Protein AF-A0A8S9INV5-F1 (afdb_monomer)

Secondary structure (DSSP, 8-state):
-----SS----SS-TTTTEETTEEEEESSS-----------PPPPHHHHGGG-TTTTSSS------HHHHHHHHHHHHHT---

Radius of gyration: 19.8 Å; Cα contacts (8 Å, |Δi|>4): 57; chains: 1; bounding box: 37×32×60 Å

Structure (mmCIF, N/CA/C/O backbone):
data_AF-A0A8S9INV5-F1
#
_entry.id   AF-A0A8S9INV5-F1
#
loop_
_atom_site.group_PDB
_atom_site.id
_atom_site.type_symbol
_atom_site.label_atom_id
_atom_site.label_alt_id
_atom_site.label_comp_id
_atom_site.label_asym_id
_atom_sit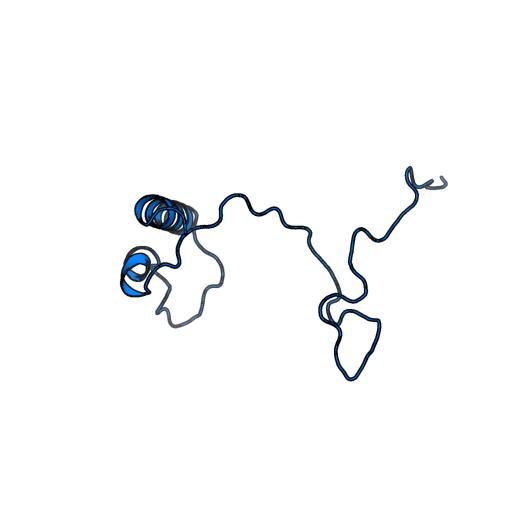e.label_entity_id
_atom_site.label_seq_id
_atom_site.pdbx_PDB_ins_code
_atom_site.Cartn_x
_atom_site.Cartn_y
_atom_site.C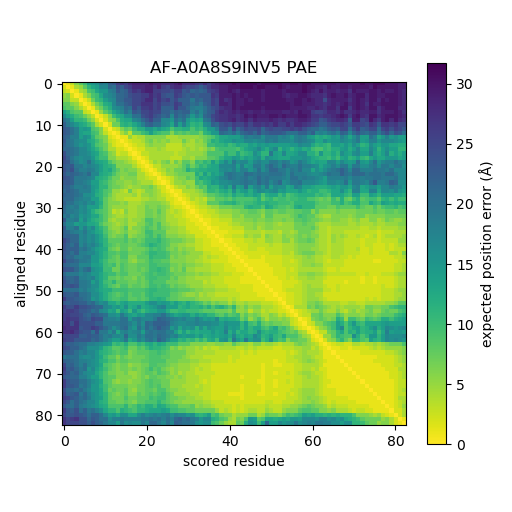artn_z
_atom_site.occupancy
_atom_site.B_iso_or_equiv
_atom_site.auth_seq_id
_atom_site.auth_comp_id
_atom_site.auth_asym_id
_atom_site.auth_atom_id
_atom_site.pdbx_PDB_model_num
ATOM 1 N N . MET A 1 1 ? -5.018 -6.457 -44.697 1.00 36.03 1 MET A N 1
ATOM 2 C CA . MET A 1 1 ? -5.522 -5.721 -43.519 1.00 36.03 1 MET A CA 1
ATOM 3 C C . MET A 1 1 ? -4.327 -5.077 -42.846 1.00 36.03 1 MET A C 1
ATOM 5 O O . MET A 1 1 ? -3.563 -5.762 -42.184 1.00 36.03 1 MET A O 1
ATOM 9 N N . SER A 1 2 ? -4.103 -3.803 -43.140 1.00 43.28 2 SER A N 1
ATOM 10 C CA . SER A 1 2 ? -3.046 -2.963 -42.578 1.00 43.28 2 SER A CA 1
ATOM 11 C C . SER A 1 2 ? -3.596 -2.265 -41.336 1.00 43.28 2 SER A C 1
ATOM 13 O O . SER A 1 2 ? -4.637 -1.620 -41.403 1.00 43.28 2 SER A O 1
ATOM 15 N N . SER A 1 3 ? -2.944 -2.444 -40.192 1.00 35.66 3 SER A N 1
ATOM 16 C CA . SER A 1 3 ? -3.269 -1.734 -38.956 1.00 35.66 3 SER A CA 1
ATOM 17 C C . SER A 1 3 ? -2.627 -0.348 -38.987 1.00 35.66 3 SER A C 1
ATOM 19 O O . SER A 1 3 ? -1.405 -0.241 -38.904 1.00 35.66 3 SER A O 1
ATOM 21 N N . GLU A 1 4 ? -3.440 0.699 -39.108 1.00 42.53 4 GLU A N 1
ATOM 22 C CA . GLU A 1 4 ? -3.018 2.086 -38.897 1.00 42.53 4 GLU A CA 1
ATOM 23 C C . GLU A 1 4 ? -3.233 2.475 -37.428 1.00 42.53 4 GLU A C 1
ATOM 25 O O . GLU A 1 4 ? -4.281 2.201 -36.841 1.00 42.53 4 GLU A O 1
ATOM 30 N N . ALA A 1 5 ? -2.221 3.091 -36.815 1.00 43.16 5 ALA A N 1
ATOM 31 C CA . ALA A 1 5 ? -2.293 3.603 -35.453 1.00 43.16 5 ALA A CA 1
ATOM 32 C C . ALA A 1 5 ? -2.976 4.984 -35.439 1.00 43.16 5 ALA A C 1
ATOM 34 O O . ALA A 1 5 ? -2.491 5.927 -36.056 1.00 43.16 5 ALA A O 1
ATOM 35 N N . THR A 1 6 ? -4.077 5.115 -34.693 1.00 45.75 6 THR A N 1
ATOM 36 C CA . THR A 1 6 ? -4.923 6.328 -34.592 1.00 45.75 6 THR A CA 1
ATOM 37 C C . THR A 1 6 ? -4.279 7.506 -33.837 1.00 45.75 6 THR A C 1
ATOM 39 O O . THR A 1 6 ? -4.897 8.555 -33.677 1.00 45.75 6 THR A O 1
ATOM 42 N N . THR A 1 7 ? -3.039 7.394 -33.357 1.00 48.75 7 THR A N 1
ATOM 43 C CA . THR A 1 7 ? -2.357 8.514 -32.693 1.00 48.75 7 THR A CA 1
ATOM 44 C C . THR A 1 7 ? -0.842 8.396 -32.811 1.00 48.75 7 THR A C 1
ATOM 46 O O . THR A 1 7 ? -0.305 7.288 -32.842 1.00 48.75 7 THR A O 1
ATOM 49 N N . PHE A 1 8 ? -0.151 9.538 -32.881 1.00 51.03 8 PHE A N 1
ATOM 50 C CA . PHE A 1 8 ? 1.307 9.602 -32.819 1.00 51.03 8 PHE A CA 1
ATOM 51 C C . PHE A 1 8 ? 1.736 9.006 -31.474 1.00 51.03 8 PHE A C 1
ATOM 53 O O . PHE A 1 8 ? 1.499 9.594 -30.418 1.00 51.03 8 PHE A O 1
ATOM 60 N N . GLY A 1 9 ? 2.279 7.789 -31.514 1.00 46.66 9 GLY A N 1
ATOM 61 C CA . GLY A 1 9 ? 2.694 7.017 -30.349 1.00 46.66 9 GLY A CA 1
ATOM 62 C C . GLY A 1 9 ? 3.887 7.654 -29.651 1.00 46.66 9 GLY A C 1
ATOM 63 O O . GLY A 1 9 ? 5.005 7.168 -29.760 1.00 46.66 9 GLY A O 1
ATOM 64 N N . GLY A 1 10 ? 3.654 8.742 -28.922 1.00 50.69 10 GLY A N 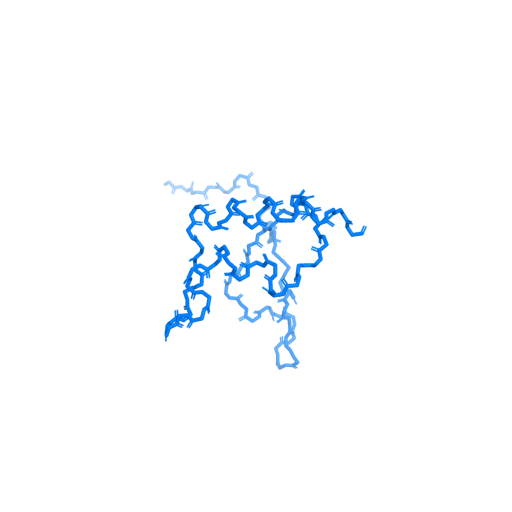1
ATOM 65 C CA . GLY A 1 10 ? 4.564 9.162 -27.873 1.00 50.69 10 GLY A CA 1
ATOM 66 C C . GLY A 1 10 ? 4.550 8.111 -26.768 1.00 50.69 10 GLY A C 1
ATOM 67 O O . GLY A 1 10 ? 3.481 7.699 -26.300 1.00 50.69 10 GLY A O 1
ATOM 68 N N . THR A 1 11 ? 5.729 7.675 -26.337 1.00 54.31 11 THR A N 1
ATOM 69 C CA . THR A 1 11 ? 5.913 6.909 -25.106 1.00 54.31 11 THR A CA 1
ATOM 70 C C . THR A 1 11 ? 5.342 7.751 -23.961 1.00 54.31 11 THR A C 1
ATOM 72 O O . THR A 1 11 ? 5.949 8.717 -23.519 1.00 54.31 11 THR A O 1
ATOM 75 N N . ASN A 1 12 ? 4.135 7.426 -23.482 1.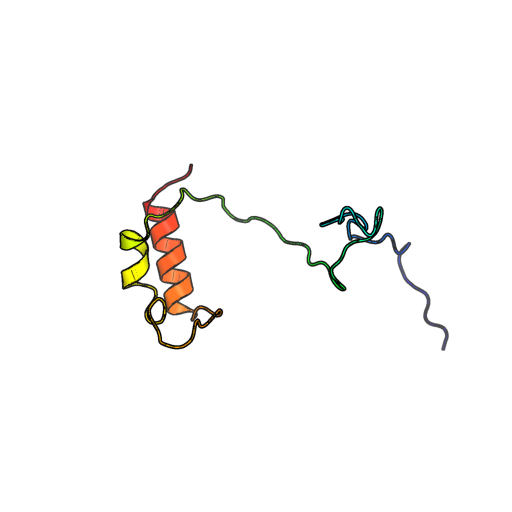00 57.00 12 ASN A N 1
ATOM 76 C CA . ASN A 1 12 ? 3.519 8.019 -22.278 1.00 57.00 12 ASN A CA 1
ATOM 77 C C . ASN A 1 12 ? 4.226 7.518 -20.994 1.00 57.00 12 ASN A C 1
ATOM 79 O O . ASN A 1 12 ? 3.588 7.154 -20.006 1.00 57.00 12 ASN A O 1
ATOM 83 N N . ILE A 1 13 ? 5.544 7.384 -21.080 1.00 66.38 13 ILE A N 1
ATOM 84 C CA . ILE A 1 13 ? 6.444 6.559 -20.285 1.00 66.38 13 ILE A CA 1
ATOM 85 C C . ILE A 1 13 ? 7.758 7.342 -20.278 1.00 66.38 13 ILE A C 1
ATOM 87 O O . ILE A 1 13 ? 8.282 7.676 -21.343 1.00 66.38 13 ILE A O 1
ATOM 91 N N . ASP A 1 14 ? 8.262 7.671 -19.094 1.00 72.69 14 ASP A N 1
ATOM 92 C CA . ASP A 1 14 ? 9.551 8.340 -18.948 1.00 72.69 14 ASP A CA 1
ATOM 93 C C . ASP A 1 14 ? 10.652 7.299 -19.163 1.00 72.69 14 ASP A C 1
ATOM 95 O O . ASP A 1 14 ? 10.934 6.487 -18.282 1.00 72.69 14 ASP A O 1
ATO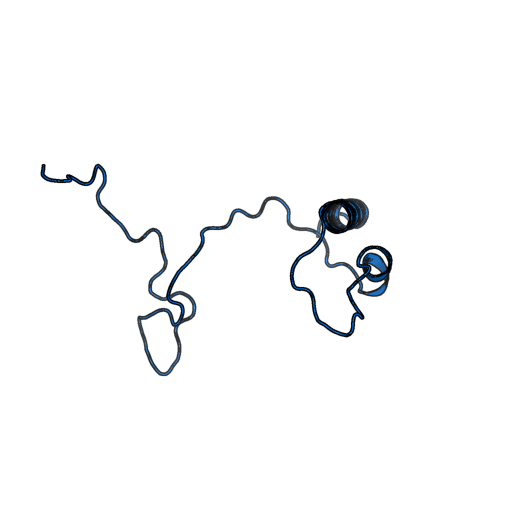M 99 N N . ALA A 1 15 ? 11.266 7.301 -20.348 1.00 69.88 15 ALA A N 1
ATOM 100 C CA . ALA A 1 15 ? 12.319 6.353 -20.715 1.00 69.88 15 ALA A CA 1
ATOM 101 C C . ALA A 1 15 ? 13.534 6.383 -19.767 1.00 69.88 15 ALA A C 1
ATOM 103 O O . ALA A 1 15 ? 14.294 5.419 -19.743 1.00 69.88 15 ALA A O 1
ATOM 104 N N . THR A 1 16 ? 13.682 7.438 -18.959 1.00 74.81 16 THR A N 1
ATOM 105 C CA . THR A 1 16 ? 14.756 7.620 -17.972 1.00 74.81 16 THR A CA 1
ATOM 106 C C . THR A 1 16 ? 14.315 7.356 -16.529 1.00 74.81 16 THR A C 1
ATOM 108 O O . THR A 1 16 ? 15.127 7.422 -15.606 1.00 74.81 16 THR A O 1
ATOM 111 N N . ALA A 1 17 ? 13.047 7.001 -16.291 1.00 74.94 17 ALA A N 1
ATOM 112 C CA . ALA A 1 17 ? 12.588 6.662 -14.949 1.00 74.94 17 ALA A CA 1
ATOM 113 C C . ALA A 1 17 ? 13.379 5.468 -14.397 1.00 74.94 17 ALA A C 1
ATOM 115 O O . ALA A 1 17 ? 13.486 4.424 -15.046 1.00 74.94 17 ALA A O 1
ATOM 116 N N . TRP A 1 18 ? 13.884 5.601 -13.169 1.00 74.50 18 TRP A N 1
ATOM 117 C CA . TRP A 1 18 ? 14.728 4.590 -12.517 1.00 74.50 18 TRP A CA 1
ATOM 118 C C . TRP A 1 18 ? 16.031 4.275 -13.278 1.00 74.50 18 TRP A C 1
ATOM 120 O O . TRP A 1 18 ? 16.476 3.123 -13.301 1.00 74.50 18 TRP A O 1
ATOM 130 N N . GLU A 1 19 ? 16.632 5.294 -13.899 1.00 80.12 19 GLU A N 1
ATOM 131 C CA . GLU A 1 19 ? 17.960 5.226 -14.519 1.00 80.12 19 GLU A CA 1
ATOM 132 C C . GLU A 1 19 ? 19.034 4.755 -13.519 1.00 80.12 19 GLU A C 1
ATOM 134 O O . GLU A 1 19 ? 19.069 5.163 -12.354 1.00 80.12 19 GLU A O 1
ATOM 139 N N . ASP A 1 20 ? 19.939 3.893 -13.984 1.00 72.56 20 ASP A N 1
ATOM 140 C CA . ASP A 1 20 ? 21.074 3.392 -13.205 1.00 72.56 20 ASP A CA 1
ATOM 141 C C . ASP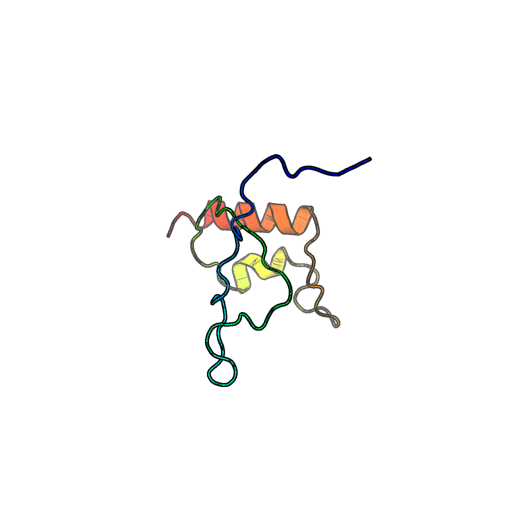 A 1 20 ? 22.382 3.993 -13.715 1.00 72.56 20 ASP A C 1
ATOM 143 O O . ASP A 1 20 ? 22.563 4.251 -14.904 1.00 72.56 20 ASP A O 1
ATOM 147 N N . LYS A 1 21 ? 23.361 4.130 -12.819 1.00 74.44 21 LYS A N 1
ATOM 148 C CA . LYS A 1 21 ? 24.713 4.595 -13.142 1.00 74.44 21 LYS A CA 1
ATOM 149 C C . LYS A 1 21 ? 25.387 3.758 -14.235 1.00 74.44 21 LYS A C 1
ATOM 151 O O . LYS A 1 21 ? 26.299 4.267 -14.882 1.00 74.44 21 LYS A O 1
ATOM 156 N N . LYS A 1 22 ? 24.978 2.496 -14.413 1.00 72.62 22 LYS A N 1
ATOM 157 C CA . LYS A 1 22 ? 25.542 1.562 -15.403 1.00 72.62 22 LYS A CA 1
ATOM 158 C C . LYS A 1 22 ? 24.921 1.669 -16.801 1.00 72.62 22 LYS A C 1
ATOM 160 O O . LYS A 1 22 ? 25.641 1.441 -17.766 1.00 72.62 22 LYS A O 1
ATOM 165 N N . CYS A 1 23 ? 23.643 2.033 -16.912 1.00 68.00 23 CYS A N 1
ATOM 166 C CA . CYS A 1 23 ? 22.921 2.149 -18.184 1.00 68.00 23 CYS A CA 1
ATOM 167 C C . CYS A 1 23 ? 22.196 3.493 -18.207 1.00 68.00 23 CYS A C 1
ATOM 169 O O . CYS A 1 23 ? 21.046 3.598 -17.786 1.00 68.00 23 CYS A O 1
ATOM 171 N N . LYS A 1 24 ? 22.919 4.533 -18.633 1.00 73.06 24 LYS A N 1
ATOM 172 C CA . LYS A 1 24 ? 22.373 5.886 -18.697 1.00 73.06 24 LYS A CA 1
ATOM 173 C C . LYS A 1 24 ? 21.385 6.025 -19.852 1.00 73.06 24 LYS A C 1
ATOM 175 O O . LYS A 1 24 ? 21.660 5.536 -20.944 1.00 73.06 24 LYS A O 1
ATOM 180 N N . GLY A 1 25 ? 20.285 6.729 -19.623 1.00 73.19 25 GLY A N 1
ATOM 181 C CA . GLY A 1 25 ? 19.242 6.992 -20.617 1.00 73.19 25 GLY A CA 1
ATOM 182 C C . GLY A 1 25 ? 18.204 5.881 -20.806 1.00 73.19 25 GLY A C 1
ATOM 183 O O . GLY A 1 25 ? 17.308 6.057 -21.626 1.00 73.19 25 GLY A O 1
ATOM 184 N N . GLU A 1 26 ? 18.286 4.777 -20.054 1.00 74.00 26 GLU A N 1
ATOM 185 C CA . GLU A 1 26 ? 17.324 3.673 -20.132 1.00 74.00 26 GLU A CA 1
ATOM 186 C C . GLU A 1 26 ? 16.796 3.269 -18.751 1.00 74.00 26 GLU A C 1
ATOM 188 O O . GLU A 1 26 ? 17.547 3.066 -17.792 1.00 74.00 26 GLU A O 1
ATOM 193 N N . SER A 1 27 ? 15.477 3.110 -18.659 1.00 74.62 27 SER A N 1
ATOM 194 C CA . SER A 1 27 ? 14.820 2.524 -17.499 1.00 74.62 27 SER A CA 1
ATOM 195 C C . SER A 1 27 ? 15.228 1.064 -17.343 1.00 74.62 27 SER A C 1
ATOM 197 O O . SER A 1 27 ? 15.224 0.284 -18.294 1.00 74.62 27 SER A O 1
ATOM 199 N N . ARG A 1 28 ? 15.505 0.653 -16.107 1.00 79.88 28 ARG A N 1
ATOM 200 C CA . ARG A 1 28 ? 15.812 -0.747 -15.785 1.00 79.88 28 ARG A CA 1
ATOM 201 C C . ARG A 1 28 ? 14.608 -1.683 -15.800 1.00 79.88 28 ARG A C 1
ATOM 203 O O . ARG A 1 28 ? 14.786 -2.892 -15.644 1.00 79.88 28 ARG A O 1
ATOM 210 N N . PHE A 1 29 ? 13.399 -1.141 -15.905 1.00 78.56 29 PHE A N 1
ATOM 211 C CA . PHE A 1 29 ? 12.173 -1.910 -15.767 1.00 78.56 29 PHE A CA 1
ATOM 212 C C . PHE A 1 29 ? 11.472 -2.067 -17.120 1.00 78.56 29 PHE A C 1
ATOM 214 O O . PHE A 1 29 ? 11.310 -1.086 -17.844 1.00 78.56 29 PHE A O 1
ATOM 221 N N . PRO A 1 30 ? 11.015 -3.286 -17.460 1.00 74.12 30 PRO A N 1
ATOM 222 C CA . PRO A 1 30 ? 10.477 -3.596 -18.785 1.00 74.12 30 PRO A CA 1
ATOM 223 C C . PRO A 1 30 ? 9.096 -2.976 -19.056 1.00 74.12 30 PRO A C 1
ATOM 225 O O . PRO A 1 30 ? 8.629 -3.000 -20.191 1.00 74.12 30 PRO A O 1
ATOM 228 N N . ALA A 1 31 ? 8.423 -2.449 -18.030 1.00 78.62 31 ALA A N 1
ATOM 229 C CA . ALA A 1 31 ? 7.114 -1.820 -18.145 1.00 78.62 31 ALA A CA 1
ATOM 230 C C . ALA A 1 31 ? 6.979 -0.665 -17.148 1.00 78.62 31 ALA A C 1
ATOM 232 O O . ALA A 1 31 ? 7.558 -0.694 -16.061 1.00 78.62 31 ALA A O 1
ATOM 233 N N . GLN A 1 32 ? 6.167 0.328 -17.505 1.00 79.00 32 GLN A N 1
ATOM 234 C CA . GLN A 1 32 ? 5.802 1.437 -16.629 1.00 79.00 32 GLN A CA 1
ATOM 235 C C . GLN A 1 32 ? 4.284 1.556 -16.557 1.00 79.00 32 GLN A C 1
ATOM 237 O O . GLN A 1 32 ? 3.586 1.381 -17.557 1.00 79.00 32 GLN A O 1
ATOM 242 N N . VAL A 1 33 ? 3.776 1.871 -15.368 1.00 79.38 33 VAL A N 1
ATOM 243 C CA . VAL A 1 33 ? 2.350 2.093 -15.123 1.00 79.38 33 VAL A CA 1
ATOM 244 C C . VAL A 1 33 ? 2.115 3.544 -14.732 1.00 79.38 33 VAL A C 1
ATOM 246 O O . VAL A 1 33 ? 2.858 4.120 -13.938 1.00 79.38 33 VAL A O 1
ATOM 249 N N . ARG A 1 34 ? 1.061 4.147 -15.284 1.00 80.31 34 ARG A N 1
ATOM 250 C CA . ARG A 1 34 ? 0.617 5.482 -14.876 1.00 80.31 34 ARG A CA 1
ATOM 251 C C . ARG A 1 34 ? -0.312 5.352 -13.680 1.00 80.31 34 ARG A C 1
ATOM 253 O O . ARG A 1 34 ? -1.330 4.669 -13.760 1.00 80.31 34 ARG A O 1
ATOM 260 N N . ILE A 1 35 ? 0.014 6.049 -12.599 1.00 83.50 35 ILE A N 1
ATOM 261 C CA . ILE A 1 35 ? -0.824 6.120 -11.400 1.00 83.50 35 ILE A CA 1
ATOM 262 C C . ILE A 1 35 ? -1.460 7.504 -11.269 1.00 83.50 35 ILE A C 1
ATOM 264 O O . ILE A 1 35 ? -0.929 8.502 -11.756 1.00 83.50 35 ILE A O 1
ATOM 268 N N . ARG A 1 36 ? -2.602 7.568 -10.581 1.00 88.00 36 ARG A N 1
ATOM 269 C CA . ARG A 1 36 ? -3.208 8.820 -10.124 1.00 88.00 36 ARG A CA 1
ATOM 270 C C . ARG A 1 36 ? -3.338 8.764 -8.611 1.00 88.00 36 ARG A C 1
ATOM 272 O O . ARG A 1 36 ? -4.061 7.917 -8.092 1.00 88.00 36 ARG A O 1
ATOM 279 N N . VAL A 1 37 ? -2.680 9.690 -7.920 1.00 89.44 37 VAL A N 1
ATOM 280 C CA . VAL A 1 37 ? -2.861 9.866 -6.476 1.00 89.44 37 VAL A CA 1
ATOM 281 C C . VAL A 1 37 ? -4.272 10.401 -6.237 1.00 89.44 37 VAL A C 1
ATOM 283 O O . VAL A 1 37 ? -4.637 11.450 -6.767 1.00 89.44 37 VAL A O 1
ATOM 286 N N . ARG A 1 38 ? -5.089 9.649 -5.489 1.00 89.25 38 ARG A N 1
ATOM 287 C CA . ARG A 1 38 ? -6.446 10.077 -5.105 1.00 89.25 38 ARG A CA 1
ATOM 288 C C . ARG A 1 38 ? -6.443 10.922 -3.834 1.00 89.25 38 ARG A C 1
ATOM 290 O O . ARG A 1 38 ? -7.194 11.885 -3.760 1.00 89.25 38 ARG A O 1
ATOM 297 N N . LYS A 1 39 ? -5.604 10.559 -2.863 1.00 87.38 39 LYS A N 1
ATOM 298 C CA . LYS A 1 39 ? -5.499 11.213 -1.559 1.00 87.38 39 LYS A CA 1
ATOM 299 C C . LYS A 1 39 ? -4.081 11.047 -1.019 1.00 87.38 39 LYS A C 1
ATOM 301 O O . LYS A 1 39 ? -3.498 9.977 -1.174 1.00 87.38 39 LYS A O 1
ATOM 306 N N . ILE A 1 40 ? -3.546 12.104 -0.414 1.00 91.06 40 ILE A N 1
ATOM 307 C CA . ILE A 1 40 ? -2.330 12.040 0.401 1.00 91.06 40 ILE A CA 1
ATOM 308 C C . ILE A 1 40 ? -2.801 12.032 1.851 1.00 91.06 40 ILE A C 1
ATOM 310 O O . ILE A 1 40 ? -3.518 12.939 2.267 1.00 91.06 40 ILE A O 1
ATOM 314 N N . CYS A 1 41 ? -2.449 10.986 2.586 1.00 90.62 41 CYS A N 1
ATOM 315 C CA . CYS A 1 41 ? -2.842 10.798 3.977 1.00 90.62 41 CYS A CA 1
ATOM 316 C C . CYS A 1 41 ? -1.630 11.024 4.879 1.00 90.62 41 CYS A C 1
ATOM 318 O O . CYS A 1 41 ? -0.488 10.862 4.437 1.00 90.62 41 CYS A O 1
ATOM 320 N N . LYS A 1 42 ? -1.871 11.372 6.143 1.00 93.56 42 LYS A N 1
ATOM 321 C CA . LYS A 1 42 ? -0.814 11.344 7.154 1.00 93.56 42 LYS A CA 1
ATOM 322 C C . LYS A 1 42 ? -0.266 9.916 7.289 1.00 93.56 42 LYS A C 1
ATOM 324 O O . LYS A 1 42 ? -1.019 8.951 7.172 1.00 93.56 42 LYS A O 1
ATOM 329 N N . ALA A 1 43 ? 1.040 9.788 7.525 1.00 92.81 43 ALA A N 1
ATOM 330 C CA . ALA A 1 43 ? 1.649 8.490 7.796 1.00 92.81 43 ALA A CA 1
ATOM 331 C C . ALA A 1 43 ? 1.017 7.856 9.046 1.00 92.81 43 ALA A C 1
ATOM 333 O O . ALA A 1 43 ? 0.847 8.527 10.066 1.00 92.81 43 ALA A O 1
ATOM 334 N N . LEU A 1 44 ? 0.656 6.577 8.938 1.00 93.19 44 LEU A N 1
ATOM 335 C CA . LEU A 1 44 ? 0.112 5.789 10.037 1.00 93.19 44 LEU A CA 1
ATOM 336 C C . LEU A 1 44 ? 1.251 5.098 10.793 1.00 93.19 44 LEU A C 1
ATOM 338 O O . LEU A 1 44 ? 2.164 4.553 10.174 1.00 93.19 44 LEU A O 1
ATOM 342 N N . GLU A 1 45 ? 1.166 5.094 12.121 1.00 94.06 45 GLU A N 1
ATOM 343 C CA . GLU A 1 45 ? 2.062 4.308 12.973 1.00 94.06 45 GLU A CA 1
ATOM 344 C C . GLU A 1 45 ? 1.729 2.816 12.854 1.00 94.06 45 G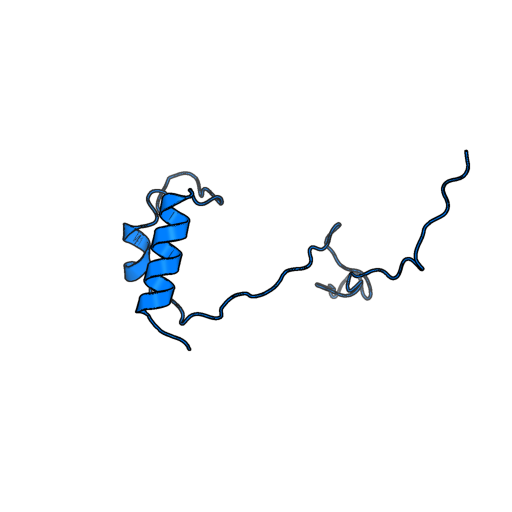LU A C 1
ATOM 346 O O . GLU A 1 45 ? 0.560 2.452 12.707 1.00 94.06 45 GLU A O 1
ATOM 351 N N . GLU A 1 46 ? 2.730 1.943 12.959 1.00 91.88 46 GLU A N 1
ATOM 352 C CA . GLU A 1 46 ? 2.560 0.492 12.772 1.00 91.88 46 GLU A CA 1
ATOM 353 C C . GLU A 1 46 ? 1.483 -0.111 13.683 1.00 91.88 46 GLU A C 1
ATOM 355 O O . GLU A 1 46 ? 0.627 -0.875 13.230 1.00 91.88 46 GLU A O 1
ATOM 360 N N . ASP A 1 47 ? 1.451 0.318 14.943 1.00 92.25 47 ASP A N 1
ATOM 361 C CA . ASP A 1 47 ? 0.470 -0.134 15.932 1.00 92.25 47 ASP A CA 1
ATOM 362 C C . ASP A 1 47 ? -0.975 0.244 15.566 1.00 92.25 47 ASP A C 1
ATOM 364 O O . ASP A 1 47 ? -1.914 -0.416 16.009 1.00 92.25 47 ASP A O 1
ATOM 368 N N . SER A 1 48 ? -1.172 1.279 14.741 1.00 92.56 48 SER A N 1
ATOM 369 C CA . SER A 1 48 ? -2.508 1.729 14.337 1.00 92.56 48 SER A CA 1
ATOM 370 C C . SER A 1 48 ? -3.134 0.859 13.247 1.00 92.56 48 SER A C 1
ATOM 372 O O . SER A 1 48 ? -4.348 0.672 13.257 1.00 92.56 48 SER A O 1
ATOM 374 N N . PHE A 1 49 ? -2.333 0.293 12.337 1.00 92.19 49 PHE A N 1
ATOM 375 C CA . PHE A 1 49 ? -2.840 -0.519 11.223 1.00 92.19 49 PHE A CA 1
ATOM 376 C C . PHE A 1 49 ? -2.605 -2.024 11.393 1.00 92.19 49 PHE A C 1
ATOM 378 O O . PHE A 1 49 ? -3.271 -2.823 10.737 1.00 92.19 49 PHE A O 1
ATOM 385 N N . ARG A 1 50 ? -1.701 -2.452 12.281 1.00 91.19 50 ARG A N 1
ATOM 386 C CA . ARG A 1 50 ? -1.483 -3.879 12.580 1.00 91.19 50 ARG A CA 1
ATOM 387 C C . ARG A 1 50 ? -2.773 -4.665 12.861 1.00 91.19 50 ARG A C 1
ATOM 389 O O . ARG A 1 50 ? -2.911 -5.754 12.308 1.00 91.19 50 ARG A O 1
ATOM 396 N N . PRO A 1 51 ? -3.736 -4.151 13.654 1.00 91.75 51 PRO A N 1
ATOM 397 C CA . PRO A 1 51 ? -4.966 -4.886 13.956 1.00 91.75 51 PRO A CA 1
ATOM 398 C C . PRO A 1 51 ? -5.836 -5.191 12.730 1.00 91.75 51 PRO A C 1
ATOM 400 O O . PRO A 1 51 ? -6.580 -6.171 12.750 1.00 91.75 51 PRO A O 1
ATOM 403 N N . VAL A 1 52 ? -5.740 -4.370 11.676 1.00 92.00 52 VAL A N 1
ATOM 404 C CA . VAL A 1 52 ? -6.538 -4.520 10.449 1.00 92.00 52 VAL A CA 1
ATOM 405 C C . VAL A 1 52 ? -5.818 -5.323 9.369 1.00 92.00 52 VAL A C 1
ATOM 407 O O . VAL A 1 52 ? -6.442 -5.687 8.387 1.00 92.00 52 VAL A O 1
ATOM 410 N N . LEU A 1 53 ? -4.524 -5.627 9.529 1.00 90.12 53 LEU A N 1
ATOM 411 C CA . LEU A 1 53 ? -3.744 -6.419 8.573 1.00 90.12 53 LEU A CA 1
ATOM 412 C C . LEU A 1 53 ? -3.472 -7.822 9.126 1.00 90.12 53 LEU A C 1
ATOM 414 O O . LEU A 1 53 ? -2.411 -8.105 9.684 1.00 90.12 53 LEU A O 1
ATOM 418 N N . HIS A 1 54 ? -4.417 -8.740 8.934 1.00 83.12 54 HIS A N 1
ATOM 419 C CA . HIS A 1 54 ? -4.404 -10.066 9.567 1.00 83.12 54 HIS A CA 1
ATOM 420 C C . HIS A 1 54 ? -3.202 -10.944 9.185 1.00 83.12 54 HIS A C 1
ATOM 422 O O . HIS A 1 54 ? -2.847 -11.867 9.918 1.00 83.12 54 HIS A O 1
ATOM 428 N N . HIS A 1 55 ? -2.571 -10.667 8.043 1.00 81.38 55 HIS A N 1
ATOM 429 C CA . HIS A 1 55 ? -1.430 -11.425 7.522 1.00 81.38 55 HIS A CA 1
ATOM 430 C C . HIS A 1 55 ? -0.097 -10.677 7.617 1.00 81.38 55 HIS A C 1
ATOM 432 O O . HIS A 1 55 ? 0.893 -11.142 7.051 1.00 81.38 55 HIS A O 1
ATOM 438 N N . TYR A 1 56 ? -0.060 -9.536 8.307 1.00 80.75 56 TYR A N 1
ATOM 439 C CA . TYR A 1 56 ? 1.123 -8.682 8.365 1.00 80.75 56 TYR A CA 1
ATOM 440 C C . TYR A 1 56 ? 2.342 -9.402 8.964 1.00 80.75 56 TYR A C 1
ATOM 442 O O . TYR A 1 56 ? 3.410 -9.403 8.358 1.00 80.75 56 TYR A O 1
ATOM 450 N N . ASP A 1 57 ? 2.154 -10.120 10.076 1.00 78.19 57 ASP A N 1
ATOM 451 C CA . ASP A 1 57 ? 3.205 -10.920 10.728 1.00 78.19 57 ASP A CA 1
ATOM 452 C C . ASP A 1 57 ? 3.230 -12.391 10.240 1.00 78.19 57 ASP A C 1
ATOM 454 O O . ASP A 1 57 ? 3.829 -13.273 10.862 1.00 78.19 57 ASP A O 1
ATOM 458 N N . GLY A 1 58 ? 2.538 -12.698 9.137 1.00 72.88 58 GLY A N 1
ATOM 459 C CA . GLY A 1 58 ? 2.391 -14.060 8.631 1.00 72.88 58 GLY A CA 1
ATOM 460 C C . GLY A 1 58 ? 3.705 -14.663 8.102 1.00 72.88 58 GLY A C 1
ATOM 461 O O . GLY A 1 58 ? 4.541 -13.956 7.542 1.00 72.88 58 GLY A O 1
ATOM 462 N N . PRO A 1 59 ? 3.878 -16.002 8.162 1.00 71.25 59 PRO A N 1
ATOM 463 C CA . PRO A 1 59 ? 5.103 -16.689 7.723 1.00 71.25 59 PRO A CA 1
ATOM 464 C C . PR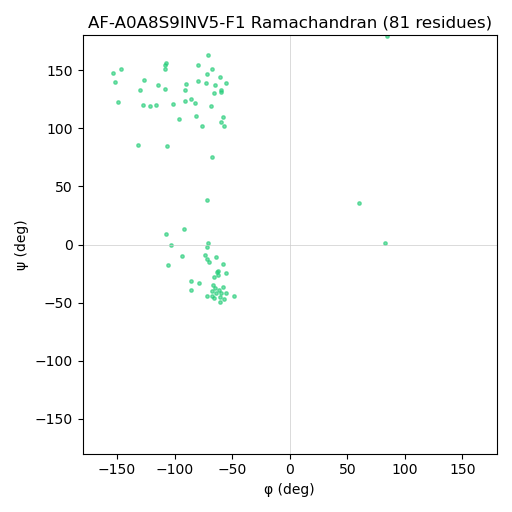O A 1 59 ? 5.404 -16.551 6.219 1.00 71.25 59 PRO A C 1
ATOM 466 O O . PRO A 1 59 ? 6.485 -16.924 5.763 1.00 71.25 59 PRO A O 1
ATOM 469 N N . LYS A 1 60 ? 4.456 -16.031 5.431 1.00 70.12 60 LYS A N 1
ATOM 470 C CA . LYS A 1 60 ? 4.673 -15.585 4.055 1.00 70.12 60 LYS A CA 1
ATOM 471 C C . LYS A 1 60 ? 4.159 -14.160 3.941 1.00 70.12 60 LYS A C 1
ATOM 473 O O . LYS A 1 60 ? 2.964 -13.943 4.123 1.00 70.12 60 LYS A O 1
ATOM 478 N N . PHE A 1 61 ? 5.042 -13.229 3.583 1.00 60.22 61 PHE A N 1
ATOM 479 C CA . PHE A 1 61 ? 4.635 -11.881 3.206 1.00 60.22 61 PHE A CA 1
ATOM 480 C C . PHE A 1 61 ? 3.665 -11.980 2.028 1.00 60.22 61 PHE A C 1
ATOM 482 O O . PHE A 1 61 ? 4.042 -12.399 0.928 1.00 60.22 61 PHE A O 1
ATOM 489 N N . ARG A 1 62 ? 2.395 -11.670 2.278 1.00 67.44 62 ARG A N 1
ATOM 490 C CA . ARG A 1 62 ? 1.365 -11.643 1.247 1.00 67.44 62 ARG A CA 1
ATOM 491 C C . ARG A 1 62 ? 1.245 -10.196 0.796 1.00 67.44 62 ARG A C 1
ATOM 493 O O . ARG A 1 62 ? 0.772 -9.350 1.537 1.00 67.44 62 ARG A O 1
ATOM 500 N N . LEU A 1 63 ? 1.724 -9.923 -0.415 1.00 70.38 63 LEU A N 1
ATOM 501 C CA . LEU A 1 63 ? 1.778 -8.572 -0.982 1.00 70.38 63 LEU A CA 1
ATOM 502 C C . LEU A 1 63 ? 0.393 -8.018 -1.379 1.00 70.38 63 LEU A C 1
ATOM 504 O O . LEU A 1 63 ? 0.297 -6.906 -1.887 1.00 70.38 63 LEU A O 1
ATOM 508 N N . GLU A 1 64 ? -0.663 -8.812 -1.209 1.00 86.19 64 GLU A N 1
ATOM 509 C CA . GLU A 1 64 ? -2.020 -8.502 -1.642 1.00 86.19 64 GLU A CA 1
ATOM 510 C C . GLU A 1 64 ? -2.931 -8.388 -0.421 1.00 86.19 64 GLU A C 1
ATOM 512 O O . GLU A 1 64 ? -3.072 -9.344 0.345 1.00 86.19 64 GLU A O 1
ATOM 517 N N . LEU A 1 65 ? -3.528 -7.207 -0.259 1.00 89.00 65 LEU A N 1
ATOM 518 C CA . LEU A 1 65 ? -4.543 -6.941 0.751 1.00 89.00 65 LEU A CA 1
ATOM 519 C C . LEU A 1 65 ? -5.892 -7.470 0.276 1.00 89.00 65 LEU A C 1
ATOM 521 O O . LEU A 1 65 ? -6.263 -7.323 -0.891 1.00 89.00 65 LEU A O 1
ATOM 525 N N . THR A 1 66 ? -6.661 -8.044 1.190 1.00 90.44 66 THR A N 1
ATOM 526 C CA . THR A 1 66 ? -8.066 -8.356 0.929 1.00 90.44 66 THR A CA 1
ATOM 527 C C . THR A 1 66 ? -8.903 -7.074 0.858 1.00 90.44 66 THR A C 1
ATOM 529 O O . THR A 1 66 ? -8.486 -5.997 1.295 1.00 90.44 66 THR A O 1
ATOM 532 N N . VAL A 1 67 ? -10.114 -7.176 0.295 1.00 93.69 67 VAL A N 1
ATOM 533 C CA . VAL A 1 67 ? -11.040 -6.034 0.215 1.00 93.69 67 VAL A CA 1
ATOM 534 C C . VAL A 1 67 ? -11.345 -5.443 1.603 1.00 93.69 67 VAL A C 1
ATOM 536 O O . VAL A 1 67 ? -11.228 -4.225 1.724 1.00 93.69 67 VAL A O 1
ATOM 539 N N . PRO A 1 68 ? -11.665 -6.238 2.649 1.00 94.44 68 PRO A N 1
ATOM 540 C CA . PRO A 1 68 ? -11.889 -5.699 3.993 1.00 94.44 68 PRO A CA 1
ATOM 541 C C . PRO A 1 68 ? -10.663 -4.976 4.564 1.00 94.44 68 PRO A C 1
ATOM 543 O O . PRO A 1 68 ? -10.777 -3.814 4.934 1.00 94.44 68 PRO A O 1
ATOM 546 N N . GLU A 1 69 ? -9.478 -5.601 4.517 1.00 93.12 69 GLU A N 1
ATOM 547 C CA . GLU A 1 69 ? -8.228 -4.998 5.021 1.00 93.12 69 GLU A CA 1
ATOM 548 C C . GLU A 1 69 ? -7.925 -3.657 4.323 1.00 93.12 69 GLU A C 1
ATOM 550 O O . GLU A 1 69 ? -7.441 -2.711 4.940 1.00 93.12 69 GLU A O 1
ATOM 555 N N . THR A 1 70 ? -8.240 -3.553 3.026 1.00 93.25 70 THR A N 1
ATOM 556 C CA . THR A 1 70 ? -8.061 -2.315 2.254 1.00 93.25 70 THR A CA 1
ATOM 557 C C . THR A 1 70 ? -9.011 -1.209 2.711 1.00 93.25 70 THR A C 1
ATOM 559 O O . THR A 1 70 ? -8.585 -0.063 2.831 1.00 93.25 70 THR A O 1
ATOM 562 N N . LEU A 1 71 ? -10.290 -1.524 2.934 1.00 95.56 71 LEU A N 1
ATOM 563 C CA . LEU A 1 71 ? -11.281 -0.538 3.379 1.00 95.56 71 LEU A CA 1
ATOM 564 C C . LEU A 1 71 ? -10.955 -0.037 4.788 1.00 95.56 71 LEU A C 1
ATOM 566 O O . LEU A 1 71 ? -10.884 1.172 4.992 1.00 95.56 71 LEU A O 1
ATOM 570 N N . ASP A 1 72 ? -10.631 -0.946 5.704 1.00 95.56 72 ASP A N 1
ATOM 571 C CA . ASP A 1 72 ? -10.268 -0.594 7.078 1.00 95.56 72 ASP A CA 1
ATOM 572 C C . ASP A 1 72 ? -9.011 0.299 7.119 1.00 95.56 72 ASP A C 1
ATOM 574 O O . ASP A 1 72 ? -8.949 1.280 7.864 1.00 95.56 72 ASP A O 1
ATOM 578 N N . LEU A 1 73 ? -8.013 0.025 6.269 1.00 93.69 73 LEU A N 1
ATOM 579 C CA . LEU A 1 73 ? -6.811 0.858 6.157 1.00 93.69 73 LEU A CA 1
ATOM 580 C C . LEU A 1 73 ? -7.117 2.270 5.623 1.00 93.69 73 LEU A C 1
ATOM 582 O O . LEU A 1 73 ? -6.501 3.250 6.058 1.00 93.69 73 LEU A O 1
ATOM 586 N N . LEU A 1 74 ? -8.055 2.391 4.679 1.00 94.19 74 LEU A N 1
ATOM 587 C CA . LEU A 1 74 ? -8.502 3.686 4.157 1.00 94.19 74 LEU A CA 1
ATOM 588 C C . LEU A 1 74 ? -9.255 4.493 5.223 1.00 94.19 74 LEU A C 1
ATOM 590 O O . LEU A 1 74 ? -9.004 5.696 5.340 1.00 94.19 74 LEU A O 1
ATOM 594 N N . ASP A 1 75 ? -10.087 3.841 6.034 1.00 95.31 75 ASP A N 1
ATOM 595 C CA . ASP A 1 75 ? -10.808 4.474 7.143 1.00 95.31 75 ASP A CA 1
ATOM 596 C C . ASP A 1 75 ? -9.838 4.999 8.214 1.00 95.31 75 ASP A C 1
ATOM 598 O O . ASP A 1 75 ? -9.972 6.136 8.676 1.00 95.31 75 ASP A O 1
ATOM 602 N N . LEU A 1 76 ? -8.794 4.235 8.557 1.00 95.31 76 LEU A N 1
ATOM 603 C CA . LEU A 1 76 ? -7.722 4.701 9.450 1.00 95.31 76 LEU A CA 1
ATOM 604 C C . LEU A 1 76 ? -7.010 5.941 8.890 1.00 95.31 76 LEU A C 1
ATOM 606 O O . LEU A 1 76 ? -6.749 6.903 9.615 1.00 95.31 76 LEU A O 1
ATOM 610 N N . CYS A 1 77 ? -6.740 5.958 7.583 1.00 94.06 77 CYS A N 1
ATOM 611 C CA . CYS A 1 77 ? -6.154 7.116 6.909 1.00 94.06 77 CYS A CA 1
ATOM 612 C C . CYS A 1 77 ? -7.089 8.339 6.890 1.00 94.06 77 CYS A C 1
ATOM 614 O O . CYS A 1 77 ? -6.622 9.475 6.795 1.00 94.06 77 CYS A O 1
ATOM 616 N N . GLU A 1 78 ? -8.407 8.145 6.915 1.00 92.25 78 GLU A N 1
ATOM 617 C CA . GLU A 1 78 ? -9.385 9.226 7.067 1.00 92.25 78 GLU A CA 1
ATOM 618 C C . GLU A 1 78 ? -9.395 9.792 8.481 1.00 92.25 78 GLU A C 1
ATOM 620 O O . GLU A 1 78 ? -9.341 11.013 8.643 1.00 92.25 78 GLU A O 1
ATOM 625 N N . GLN A 1 79 ? -9.369 8.922 9.485 1.00 91.62 79 GLN A N 1
ATOM 626 C CA . GLN A 1 79 ? -9.366 9.304 10.896 1.00 91.62 79 GLN A CA 1
ATOM 627 C C . GLN A 1 79 ? -8.077 10.026 11.311 1.00 91.62 79 GLN A C 1
ATOM 629 O O . GLN A 1 79 ? -8.125 10.960 12.109 1.00 91.62 79 GLN A O 1
ATOM 634 N N . ALA A 1 80 ? -6.929 9.644 10.743 1.00 88.88 80 ALA A N 1
ATOM 635 C CA . ALA A 1 80 ? -5.640 10.278 11.025 1.00 88.88 80 ALA A CA 1
ATOM 636 C C . ALA A 1 80 ? -5.507 11.712 10.466 1.00 88.88 80 ALA A C 1
ATOM 638 O O . ALA A 1 80 ? -4.606 12.448 10.880 1.00 88.88 80 ALA A O 1
ATOM 639 N N . GLY A 1 81 ? -6.400 12.119 9.557 1.00 77.94 81 GLY A N 1
ATOM 640 C CA . GLY A 1 81 ? -6.415 13.447 8.946 1.00 77.94 81 GLY A CA 1
ATOM 641 C C . GLY A 1 81 ? -5.488 13.611 7.734 1.00 77.94 81 GLY A C 1
ATOM 642 O O . GLY A 1 81 ? -4.809 12.686 7.280 1.00 77.94 81 GLY A O 1
ATOM 643 N N . SER A 1 82 ? -5.504 14.820 7.165 1.00 73.50 82 SER A N 1
ATOM 644 C CA . SER A 1 82 ? -4.580 15.205 6.087 1.00 73.50 82 SER A CA 1
ATOM 645 C C . SER A 1 82 ? -3.200 15.568 6.666 1.00 73.50 82 SER A C 1
ATOM 647 O O . SER A 1 82 ? -3.143 15.928 7.844 1.00 73.50 82 SER A O 1
ATOM 649 N N . PRO A 1 83 ? -2.109 15.443 5.883 1.00 63.62 83 PRO A N 1
ATOM 650 C CA . PRO A 1 83 ? -0.761 15.818 6.314 1.00 63.62 83 PRO A CA 1
ATOM 651 C C . PRO A 1 83 ? -0.646 17.271 6.781 1.00 63.62 83 PRO A C 1
ATOM 653 O O . PRO A 1 83 ? -1.402 18.121 6.254 1.00 63.62 83 PRO A O 1
#

Organism: Brassica cretica (NCBI:txid69181)

Mean predicted aligned error: 10.97 Å

Foldseek 3Di:
DDDDDPDDDDPPDQQQVCPDPVHGSGHPDPDDDDDDDPAAFPDDDCVLLVVLQPCPVPPDPDPDDDPSSVVVVVVSRVVRDHD

Sequence (83 aa):
MSSEATTFGGTNIDATAWEDKKCKGESRFPAQVRIRVRKICKALEEDSFRPVLHHYDGPKFRLELTVPETLDLLDLCEQAGSP

InterPro domains:
  IPR013989 Development/cell death domain [PF10539] (4-76)
  IPR013989 Development/cell death domain [PS51222] (1-79)
  IPR013989 Development/cell death domain [SM00767] (4-79)
  IPR044832 DCD domain-containing protein NRP-like [PTHR46034] (4-80)

Solvent-accessible surface area (backbone atoms only — not comparable to full-atom values): 5721 Å² total; per-residue (Å²): 140,83,89,78,76,96,59,88,82,68,73,95,55,67,55,50,53,74,50,42,99,90,46,75,78,38,38,78,58,99,72,83,83,91,83,78,89,88,75,76,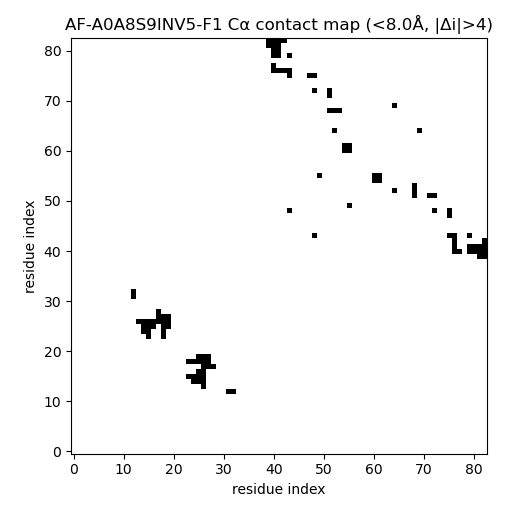54,36,87,78,57,68,83,76,51,50,85,53,38,90,50,71,89,40,100,58,83,64,94,69,76,52,72,66,40,48,51,54,51,50,51,52,36,58,74,67,33,68,110

pLDDT: mean 77.77, std 15.94, range [35.66, 95.56]